Protein AF-A0A1N7R0L3-F1 (afdb_monomer_lite)

Organism: NCBI:txid373672

pLDDT: mean 94.89, std 4.23, range [69.38, 98.12]

Secondary structure (DSSP, 8-state):
--EES-TT--TT-SEEEEEESS---S-S-S-GGGTT------SSS---EEEEEESSSTTPPPEEEE-EE-TTS-EEE-

Foldseek 3Di:
DFWDADQVDCPPPFKIKGFAQADDPDFLPPDPVPVVFGQHHHPPPDTQKMWMDGPPDVPTDIDMAGWGADPVRHTDGD

Radius of gyration: 13.59 Å; chains: 1; bounding box: 34×25×32 Å

Structure (mmCIF, N/CA/C/O backbone):
data_AF-A0A1N7R0L3-F1
#
_entry.id   AF-A0A1N7R0L3-F1
#
loop_
_atom_site.group_PDB
_atom_site.id
_atom_site.type_symbol
_atom_site.label_atom_id
_atom_site.label_alt_id
_atom_site.label_comp_id
_atom_site.label_asym_id
_atom_site.label_entity_id
_atom_site.label_seq_id
_atom_site.pdbx_PDB_ins_code
_atom_site.Cartn_x
_atom_site.Cartn_y
_atom_site.Cartn_z
_atom_site.occupancy
_atom_site.B_iso_or_equiv
_atom_site.auth_seq_id
_atom_site.auth_comp_id
_atom_site.auth_asym_id
_atom_site.auth_atom_id
_atom_site.pdbx_PDB_model_num
ATOM 1 N N . MET A 1 1 ? 7.504 -13.187 4.700 1.00 69.38 1 MET A N 1
ATOM 2 C CA . MET A 1 1 ? 8.180 -12.444 3.611 1.00 69.38 1 MET A CA 1
ATOM 3 C C . MET A 1 1 ? 7.244 -11.324 3.172 1.00 69.38 1 MET A C 1
ATOM 5 O O . MET A 1 1 ? 6.119 -11.635 2.823 1.00 69.38 1 MET A O 1
ATOM 9 N N . THR A 1 2 ? 7.640 -10.051 3.267 1.00 88.69 2 THR A N 1
ATOM 10 C CA . THR A 1 2 ? 6.759 -8.897 2.958 1.00 88.69 2 THR A CA 1
ATOM 11 C C . THR A 1 2 ? 7.263 -8.037 1.799 1.00 88.69 2 THR A C 1
ATOM 13 O O . THR A 1 2 ? 6.648 -7.029 1.472 1.00 88.69 2 THR A O 1
ATOM 16 N N . LYS A 1 3 ? 8.387 -8.403 1.172 1.00 96.00 3 LYS A N 1
ATOM 17 C CA . LYS A 1 3 ? 8.993 -7.634 0.081 1.00 96.00 3 LYS A CA 1
ATOM 18 C C . LYS A 1 3 ? 9.751 -8.519 -0.906 1.00 96.00 3 LYS A C 1
ATOM 20 O O . LYS A 1 3 ? 10.286 -9.553 -0.509 1.00 96.00 3 LYS A O 1
ATOM 25 N N . ILE A 1 4 ? 9.841 -8.057 -2.151 1.00 96.38 4 ILE A N 1
ATOM 26 C CA . ILE A 1 4 ? 10.678 -8.596 -3.231 1.00 96.38 4 ILE A CA 1
ATOM 27 C C . ILE A 1 4 ? 11.389 -7.408 -3.884 1.00 96.38 4 ILE A C 1
ATOM 29 O O . ILE A 1 4 ? 10.724 -6.487 -4.354 1.00 96.38 4 ILE A O 1
ATOM 33 N N . ASN A 1 5 ? 12.728 -7.429 -3.925 1.00 96.31 5 ASN A N 1
ATOM 34 C CA . ASN A 1 5 ? 13.566 -6.295 -4.352 1.00 96.31 5 ASN A CA 1
ATOM 35 C C . ASN A 1 5 ? 13.190 -4.974 -3.636 1.00 96.31 5 ASN A C 1
ATOM 37 O O . ASN A 1 5 ? 12.466 -4.973 -2.639 1.00 96.31 5 ASN A O 1
ATOM 41 N N . ASN A 1 6 ? 13.731 -3.842 -4.093 1.00 95.19 6 ASN A N 1
ATOM 42 C CA . ASN A 1 6 ? 13.349 -2.522 -3.595 1.00 95.19 6 ASN A CA 1
ATOM 43 C C . ASN A 1 6 ? 12.526 -1.786 -4.670 1.00 95.19 6 ASN A C 1
ATOM 45 O O . ASN A 1 6 ? 13.104 -1.374 -5.673 1.00 95.19 6 ASN A O 1
ATOM 49 N N . PRO A 1 7 ? 11.207 -1.585 -4.497 1.00 95.62 7 PRO A N 1
ATOM 50 C CA . PRO A 1 7 ? 10.396 -0.884 -5.495 1.00 95.62 7 PRO A CA 1
ATOM 51 C C . PRO A 1 7 ? 10.798 0.592 -5.678 1.00 95.62 7 PRO A C 1
ATOM 53 O O . PRO A 1 7 ? 10.613 1.140 -6.762 1.00 95.62 7 PRO A O 1
ATOM 56 N N . ALA A 1 8 ? 11.413 1.232 -4.674 1.00 94.25 8 ALA A N 1
ATOM 57 C CA . ALA A 1 8 ? 11.936 2.594 -4.808 1.00 94.25 8 ALA A CA 1
ATOM 58 C C . ALA A 1 8 ? 13.226 2.653 -5.649 1.00 94.25 8 ALA A C 1
ATOM 60 O O . ALA A 1 8 ? 13.499 3.663 -6.294 1.00 94.25 8 ALA A O 1
ATOM 61 N N . ASN A 1 9 ? 14.001 1.564 -5.687 1.00 94.12 9 ASN A N 1
ATOM 62 C CA . ASN A 1 9 ? 15.221 1.457 -6.483 1.00 94.12 9 ASN A CA 1
ATOM 63 C C . ASN A 1 9 ? 15.415 0.023 -6.988 1.00 94.12 9 ASN A C 1
ATOM 65 O O . ASN A 1 9 ? 15.933 -0.840 -6.275 1.00 94.12 9 ASN A O 1
ATOM 69 N N . LEU A 1 10 ? 15.023 -0.213 -8.240 1.00 94.56 10 LEU A N 1
ATOM 70 C CA . LEU A 1 10 ? 15.065 -1.544 -8.836 1.00 94.56 10 LEU A CA 1
ATOM 71 C C . LEU A 1 10 ? 16.482 -2.043 -9.131 1.00 94.56 10 LEU A C 1
ATOM 73 O O . LEU A 1 10 ? 16.649 -3.248 -9.258 1.00 94.56 10 LEU A O 1
ATOM 77 N N . ASN A 1 11 ? 17.495 -1.173 -9.234 1.00 93.31 11 ASN A N 1
ATOM 78 C CA . ASN A 1 11 ? 18.891 -1.557 -9.488 1.00 93.31 11 ASN A CA 1
ATOM 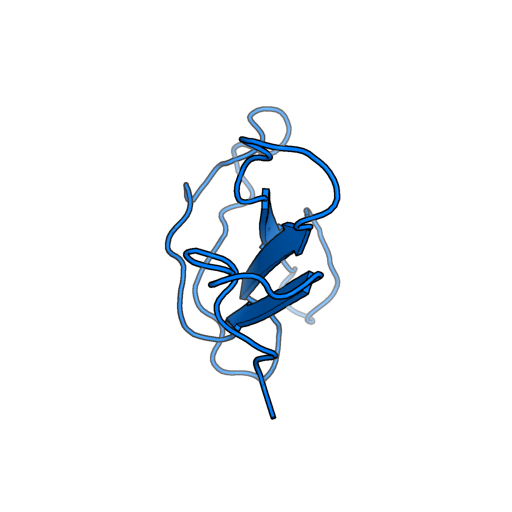79 C C . ASN A 1 11 ? 19.052 -2.628 -10.599 1.00 93.31 11 ASN A C 1
ATOM 81 O O . ASN A 1 11 ? 19.630 -3.697 -10.390 1.00 93.31 11 ASN A O 1
ATOM 85 N N . GLY A 1 12 ? 18.428 -2.386 -11.759 1.00 91.62 12 GLY A N 1
ATOM 86 C CA . GLY A 1 12 ? 18.431 -3.301 -12.910 1.00 91.62 12 GLY A CA 1
ATOM 87 C C . GLY A 1 12 ? 17.488 -4.510 -12.808 1.00 91.62 12 GLY A C 1
ATOM 88 O O . GLY A 1 12 ? 17.450 -5.332 -13.720 1.00 91.62 12 GLY A O 1
ATOM 89 N N . LYS A 1 13 ? 16.717 -4.656 -11.723 1.00 94.94 13 LYS A N 1
ATOM 90 C CA . LYS A 1 13 ? 15.690 -5.701 -11.591 1.00 94.94 13 LYS A CA 1
ATOM 91 C C . LYS A 1 13 ? 14.411 -5.319 -12.336 1.00 94.94 13 LYS A C 1
ATOM 93 O O . LYS A 1 13 ? 14.041 -4.153 -12.418 1.00 94.94 13 LYS A O 1
ATOM 98 N N . LEU A 1 14 ? 13.695 -6.332 -12.823 1.00 95.25 14 LEU A N 1
ATOM 99 C CA . LEU A 1 14 ? 12.466 -6.139 -13.596 1.00 95.25 14 LEU A CA 1
ATOM 100 C C . LEU A 1 14 ? 11.264 -5.719 -12.736 1.00 95.25 14 LEU A C 1
ATOM 102 O O . LEU A 1 14 ? 10.329 -5.106 -13.241 1.00 95.25 14 LEU A O 1
ATOM 106 N N . PHE A 1 15 ? 11.271 -6.054 -11.446 1.00 96.62 15 PHE A N 1
ATOM 107 C CA . PHE A 1 15 ? 10.118 -5.864 -10.572 1.00 96.62 15 PHE A CA 1
ATOM 108 C C . PHE A 1 15 ? 10.533 -5.666 -9.117 1.00 96.62 15 PHE A C 1
ATOM 110 O O . PHE A 1 15 ? 11.489 -6.291 -8.650 1.00 96.62 15 PHE A O 1
ATOM 117 N N . GLY A 1 16 ? 9.787 -4.834 -8.395 1.00 97.25 16 GLY A N 1
ATOM 118 C CA . GLY A 1 16 ? 9.899 -4.665 -6.952 1.00 97.25 16 GLY A CA 1
ATOM 119 C C . GLY A 1 16 ? 8.528 -4.500 -6.307 1.00 97.25 16 GLY A C 1
ATOM 120 O O . GLY A 1 16 ? 7.624 -3.920 -6.907 1.00 97.25 16 GLY A O 1
ATOM 121 N N . TYR A 1 17 ? 8.390 -5.001 -5.081 1.00 97.75 17 TYR A N 1
ATOM 122 C CA . TYR A 1 17 ? 7.135 -5.029 -4.335 1.00 97.75 17 TYR A CA 1
ATOM 123 C C . TYR A 1 17 ? 7.389 -4.975 -2.825 1.00 97.75 17 TYR A C 1
ATOM 125 O O . TYR A 1 17 ? 8.297 -5.649 -2.332 1.00 97.75 17 TYR A O 1
ATOM 133 N N . LYS A 1 18 ? 6.587 -4.215 -2.075 1.00 98.12 18 LYS A N 1
ATOM 134 C CA . LYS A 1 18 ? 6.608 -4.171 -0.603 1.00 98.12 18 LYS A CA 1
ATOM 135 C C . LYS A 1 18 ? 5.175 -4.093 -0.074 1.00 98.12 18 LYS A C 1
ATOM 137 O O . LYS A 1 18 ? 4.438 -3.181 -0.426 1.00 98.12 18 LYS A O 1
ATOM 142 N N . VAL A 1 19 ? 4.820 -5.017 0.813 1.00 97.94 19 VAL A N 1
ATOM 143 C CA . VAL A 1 19 ? 3.608 -4.972 1.640 1.00 97.94 19 VAL A CA 1
ATOM 144 C C . VAL A 1 19 ? 3.932 -4.267 2.950 1.00 97.94 19 VAL A C 1
ATOM 146 O O . VAL A 1 19 ? 4.919 -4.608 3.610 1.00 97.94 19 VAL A O 1
ATOM 149 N N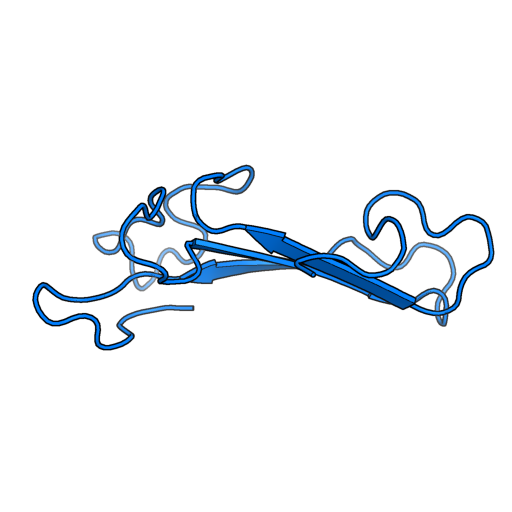 . LYS A 1 20 ? 3.084 -3.323 3.350 1.00 97.56 20 LYS A N 1
ATOM 150 C CA . LYS A 1 20 ? 3.170 -2.590 4.612 1.00 97.56 20 LYS A CA 1
ATOM 151 C C . LYS A 1 20 ? 1.909 -2.840 5.427 1.00 97.56 20 LYS A C 1
ATOM 153 O O . LYS A 1 20 ? 0.803 -2.527 4.998 1.00 97.56 20 LYS A O 1
ATOM 158 N N . TYR A 1 21 ? 2.085 -3.416 6.609 1.00 96.56 21 TYR A N 1
ATOM 159 C CA . TYR A 1 21 ? 0.992 -3.656 7.553 1.00 96.56 21 TYR A CA 1
ATOM 160 C C . TYR A 1 21 ? 0.853 -2.459 8.493 1.00 96.56 21 TYR A C 1
ATOM 162 O O . TYR A 1 21 ? -0.184 -1.814 8.534 1.00 96.56 21 TYR A O 1
ATOM 170 N N . SER A 1 22 ? 1.935 -2.093 9.177 1.00 96.56 22 SER A N 1
ATOM 171 C CA . SER A 1 22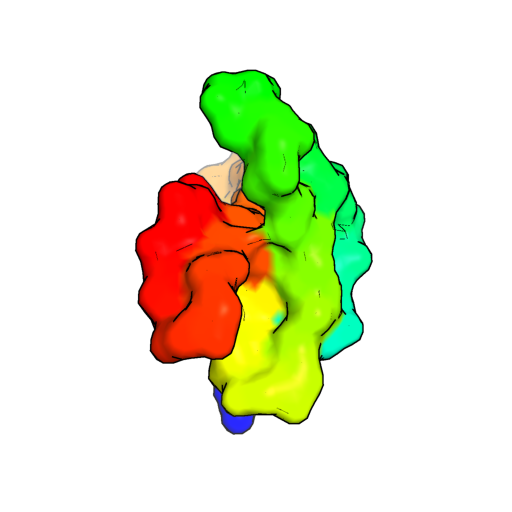 ? 1.956 -1.058 10.216 1.00 96.56 22 SER A CA 1
ATOM 172 C C . SER A 1 22 ? 2.630 0.252 9.788 1.00 96.56 22 SER A C 1
ATOM 174 O O . SER A 1 22 ? 2.929 1.085 10.638 1.00 96.56 22 SER A O 1
ATOM 176 N N . GLU A 1 23 ? 2.904 0.429 8.496 1.00 96.19 23 GLU A N 1
ATOM 177 C CA . GLU A 1 23 ? 3.550 1.620 7.933 1.00 96.19 23 GLU A CA 1
ATOM 178 C C . GLU A 1 23 ? 2.628 2.238 6.877 1.00 96.19 23 GLU A C 1
ATOM 180 O O . GLU A 1 23 ? 2.054 1.516 6.062 1.00 96.19 23 GLU A O 1
ATOM 185 N N . VAL A 1 24 ? 2.512 3.564 6.883 1.00 96.69 24 VAL A N 1
ATOM 186 C CA . VAL A 1 24 ? 1.851 4.354 5.837 1.00 96.69 24 VAL A CA 1
ATOM 187 C C . VAL A 1 24 ? 2.832 5.449 5.451 1.00 96.69 24 VAL A C 1
ATOM 189 O O . VAL A 1 24 ? 3.256 6.221 6.307 1.00 96.69 24 VAL A O 1
ATOM 192 N N . GLU A 1 25 ? 3.240 5.477 4.187 1.00 96.31 25 GLU A N 1
ATOM 193 C CA . GLU A 1 25 ? 4.149 6.505 3.665 1.00 96.31 25 GLU A CA 1
ATOM 194 C C . GLU A 1 25 ? 3.445 7.414 2.647 1.00 96.31 25 GLU A C 1
ATOM 196 O O . GLU A 1 25 ? 3.959 8.480 2.311 1.00 96.31 25 GLU A O 1
ATOM 201 N N . GLY A 1 26 ? 2.313 6.980 2.084 1.00 94.44 26 GLY A N 1
ATOM 202 C CA . GLY A 1 26 ? 1.472 7.784 1.203 1.00 94.44 26 GLY A CA 1
ATOM 203 C C . GLY A 1 26 ? 0.593 8.786 1.951 1.00 94.44 26 GLY A C 1
ATOM 204 O O . GLY A 1 26 ? 0.669 8.950 3.167 1.00 94.44 26 GLY A O 1
ATOM 205 N N . LEU A 1 27 ? -0.274 9.460 1.197 1.00 94.38 27 LEU A N 1
ATOM 206 C CA . LEU A 1 27 ? -1.305 10.328 1.763 1.00 94.38 27 LEU A CA 1
ATOM 207 C C . LEU A 1 27 ? -2.324 9.492 2.551 1.00 94.38 27 LEU A C 1
ATOM 209 O O . LEU A 1 27 ? -2.716 8.420 2.096 1.00 94.38 27 LEU A O 1
ATOM 213 N N . GLU A 1 28 ? -2.829 10.014 3.676 1.00 95.31 28 GLU A N 1
ATOM 214 C CA . GLU A 1 28 ? -3.968 9.390 4.378 1.00 95.31 28 GLU A CA 1
ATOM 215 C C . GLU A 1 28 ? -5.222 9.327 3.492 1.00 95.31 28 GLU A C 1
ATOM 217 O O . GLU A 1 28 ? -6.043 8.426 3.646 1.00 95.31 28 GLU A O 1
ATOM 222 N N . THR A 1 29 ? -5.373 10.282 2.572 1.00 94.38 29 THR A N 1
ATOM 223 C CA . THR A 1 29 ? -6.521 10.407 1.667 1.00 94.38 29 THR A CA 1
ATOM 224 C C . THR A 1 29 ? -6.020 10.507 0.222 1.00 94.38 29 THR A C 1
ATOM 226 O O . THR A 1 29 ? -5.926 11.606 -0.322 1.00 94.38 29 THR A O 1
ATOM 229 N N . PRO A 1 30 ? -5.638 9.378 -0.401 1.00 90.81 30 PRO A N 1
ATOM 230 C CA . PRO A 1 30 ? -5.121 9.367 -1.769 1.00 90.81 30 PRO A CA 1
ATOM 231 C C . PRO A 1 30 ? -6.225 9.538 -2.825 1.00 90.81 30 PRO A C 1
ATOM 233 O O . PRO A 1 30 ? -5.935 9.985 -3.931 1.00 90.81 30 PRO A O 1
ATOM 236 N N . ASN A 1 31 ? -7.480 9.210 -2.489 1.00 90.12 31 ASN A N 1
ATOM 237 C CA . ASN A 1 31 ? -8.648 9.396 -3.348 1.00 90.12 31 ASN A CA 1
ATOM 238 C C . ASN A 1 31 ? -9.661 10.337 -2.672 1.00 90.12 31 ASN A C 1
ATOM 240 O O . ASN A 1 31 ? -10.193 10.029 -1.603 1.00 90.12 31 ASN A O 1
ATOM 244 N N . THR A 1 32 ? -9.929 11.483 -3.301 1.00 92.38 32 THR A N 1
ATOM 245 C CA . THR A 1 32 ? -10.834 12.522 -2.785 1.00 92.38 32 THR A CA 1
ATOM 246 C C . THR A 1 32 ? -12.301 12.103 -2.767 1.00 92.38 32 THR A C 1
ATOM 248 O O . THR A 1 32 ? -13.049 12.596 -1.922 1.00 92.38 32 THR A O 1
ATOM 251 N N . ASP A 1 33 ? -12.699 11.152 -3.615 1.00 94.31 33 ASP A N 1
ATOM 252 C CA . ASP A 1 33 ? -14.063 10.605 -3.641 1.00 94.31 33 ASP A CA 1
ATOM 253 C C . ASP A 1 33 ? -14.386 9.838 -2.347 1.00 94.31 33 ASP A C 1
ATOM 255 O O . ASP A 1 33 ? -15.542 9.729 -1.943 1.00 94.31 33 ASP A O 1
ATOM 259 N N . PHE A 1 34 ? -13.349 9.370 -1.642 1.00 92.69 34 PHE A N 1
ATOM 260 C CA . PHE A 1 34 ? -13.433 8.664 -0.364 1.00 92.69 34 PHE A CA 1
ATOM 261 C C . PHE A 1 34 ? -12.782 9.459 0.774 1.00 92.69 34 PHE A C 1
ATOM 263 O O . PHE A 1 34 ? -12.128 8.892 1.645 1.00 92.69 34 PHE A O 1
ATOM 270 N N . SER A 1 35 ? -12.958 10.782 0.791 1.00 94.19 35 SER A N 1
ATOM 271 C CA . SER A 1 35 ? -12.287 11.687 1.742 1.00 94.19 35 SER A CA 1
ATOM 272 C C . SER A 1 35 ? -12.439 11.338 3.234 1.00 94.19 35 SER A C 1
ATOM 274 O O . SER A 1 35 ? -11.573 11.679 4.042 1.00 94.19 35 SER A O 1
ATOM 276 N N . THR A 1 36 ? -13.506 10.631 3.618 1.00 95.81 36 THR A N 1
ATOM 277 C CA . THR A 1 36 ? -13.745 10.172 4.998 1.00 95.81 36 THR A CA 1
ATOM 278 C C . THR A 1 36 ? -13.057 8.842 5.331 1.00 95.81 36 THR A C 1
ATOM 280 O O . THR A 1 36 ? -12.889 8.512 6.508 1.00 95.81 36 THR A O 1
ATOM 283 N N . LEU A 1 37 ? -12.626 8.083 4.320 1.00 96.50 37 LEU A N 1
ATOM 284 C CA . LEU A 1 37 ? -11.929 6.809 4.459 1.00 96.50 37 LEU A CA 1
ATOM 285 C C . LEU A 1 37 ? -10.419 7.049 4.429 1.00 96.50 37 LEU A C 1
ATOM 287 O O . LEU A 1 37 ? -9.811 7.240 3.380 1.00 96.50 37 LEU A O 1
ATOM 291 N N . LYS A 1 38 ? -9.810 7.028 5.615 1.00 97.19 38 LYS A N 1
ATOM 292 C CA . LYS A 1 38 ? -8.385 7.314 5.794 1.00 97.19 38 LYS A CA 1
ATOM 293 C C . LYS A 1 38 ? -7.545 6.048 5.877 1.00 97.19 38 LYS A C 1
ATOM 295 O O . LYS A 1 38 ? -7.834 5.165 6.692 1.00 97.19 38 LYS A O 1
ATOM 300 N N . VAL A 1 39 ? -6.470 6.001 5.097 1.00 97.56 39 VAL A N 1
ATOM 301 C CA . VAL A 1 39 ? -5.434 4.967 5.177 1.00 97.56 39 VAL A CA 1
ATOM 302 C C . VAL A 1 39 ? -4.702 5.116 6.508 1.00 97.56 39 VAL A C 1
ATOM 304 O O . VAL A 1 39 ? -4.240 6.200 6.854 1.00 97.56 39 VAL A O 1
ATOM 307 N N . LYS A 1 40 ? -4.627 4.032 7.284 1.00 96.88 40 LYS A N 1
ATOM 308 C CA . LYS A 1 40 ? -4.017 4.015 8.621 1.00 96.88 40 LYS A CA 1
ATOM 309 C C . LYS A 1 40 ? -3.195 2.744 8.826 1.00 96.88 40 LYS A C 1
ATOM 311 O O . LYS A 1 40 ? -3.587 1.703 8.290 1.00 96.88 40 LYS A O 1
ATOM 316 N N . PRO A 1 41 ? -2.137 2.787 9.659 1.00 97.06 41 PRO A N 1
ATOM 317 C CA . PRO A 1 41 ? -1.414 1.595 10.087 1.00 97.06 41 PRO A CA 1
ATOM 318 C C . PRO A 1 41 ? -2.342 0.503 10.633 1.00 97.06 41 PRO A C 1
ATOM 320 O O . PRO A 1 41 ? -3.333 0.785 11.313 1.00 97.06 41 PRO A O 1
ATOM 323 N N . LYS A 1 42 ? -2.001 -0.755 10.359 1.00 96.75 42 LYS A N 1
ATOM 324 C CA . LYS A 1 42 ? -2.712 -1.946 10.823 1.00 96.75 42 LYS A CA 1
ATOM 325 C C . LYS A 1 42 ? -1.778 -2.843 11.626 1.00 96.75 42 LYS A C 1
ATOM 327 O O . LYS A 1 42 ? -0.662 -3.150 11.220 1.00 96.75 42 LYS A O 1
ATOM 332 N N . TYR A 1 43 ? -2.283 -3.301 12.766 1.00 95.81 43 TYR A N 1
ATOM 333 C CA . TYR A 1 43 ? -1.560 -4.169 13.704 1.00 95.81 43 TYR A CA 1
ATOM 334 C C . TYR A 1 43 ? -2.247 -5.530 13.882 1.00 95.81 43 TYR A C 1
ATOM 336 O O . TYR A 1 43 ? -1.844 -6.330 14.717 1.00 95.81 43 TYR A O 1
ATOM 344 N N . ASN A 1 44 ? -3.288 -5.795 13.088 1.00 95.56 44 ASN A N 1
ATOM 345 C CA . ASN A 1 44 ? -4.124 -6.994 13.150 1.00 95.56 44 ASN A CA 1
ATOM 346 C C . ASN A 1 44 ? -3.919 -7.942 11.954 1.00 95.56 44 ASN A C 1
ATOM 348 O O . ASN A 1 44 ? -4.736 -8.828 11.731 1.00 95.56 44 ASN A O 1
ATOM 352 N N . GLY A 1 45 ? -2.859 -7.736 11.165 1.00 95.06 45 GLY A N 1
ATOM 353 C CA . GLY A 1 45 ? -2.561 -8.542 9.979 1.00 95.06 45 GLY A CA 1
ATOM 354 C C . GLY A 1 45 ? -3.199 -8.048 8.678 1.00 95.06 45 GLY A C 1
ATOM 355 O O . GLY A 1 45 ? -2.895 -8.603 7.629 1.00 95.06 45 GLY A O 1
ATOM 356 N N . ASN A 1 46 ? -4.008 -6.984 8.696 1.00 97.56 46 ASN A N 1
ATOM 357 C CA . ASN A 1 46 ? -4.451 -6.339 7.458 1.00 97.56 46 ASN A CA 1
ATOM 358 C C . ASN A 1 46 ? -3.332 -5.508 6.826 1.00 97.56 46 ASN A C 1
ATOM 360 O O . ASN A 1 46 ? -2.499 -4.926 7.518 1.00 97.56 46 ASN A O 1
ATOM 364 N N . ILE A 1 47 ? -3.355 -5.396 5.504 1.00 98.00 47 ILE A N 1
ATOM 365 C CA . ILE A 1 47 ? -2.400 -4.585 4.752 1.00 98.00 47 ILE A CA 1
ATOM 366 C C . ILE A 1 47 ? -2.859 -3.128 4.798 1.00 98.00 47 ILE A C 1
ATOM 368 O O . ILE A 1 47 ? -3.984 -2.842 4.396 1.00 98.00 47 ILE A O 1
ATOM 372 N N . ALA A 1 48 ? -2.007 -2.217 5.264 1.00 97.88 48 ALA A N 1
ATOM 373 C CA . ALA A 1 48 ? -2.267 -0.782 5.201 1.00 97.88 48 ALA A CA 1
ATOM 374 C C . ALA A 1 48 ? -1.895 -0.206 3.833 1.00 97.88 48 ALA A C 1
ATOM 376 O O . ALA A 1 48 ? -2.655 0.582 3.282 1.00 97.88 48 ALA A O 1
ATOM 377 N N . GLU A 1 49 ? -0.754 -0.610 3.271 1.00 97.94 49 GLU A N 1
ATOM 378 C CA . GLU A 1 49 ? -0.236 -0.042 2.027 1.00 97.94 49 GLU A CA 1
ATOM 379 C C . GLU A 1 49 ? 0.578 -1.070 1.225 1.00 97.94 49 GLU A C 1
ATOM 381 O O . GLU A 1 49 ? 1.203 -1.981 1.778 1.00 97.94 49 GLU A O 1
ATOM 386 N N . VAL A 1 50 ? 0.580 -0.924 -0.097 1.00 97.69 50 VAL A N 1
ATOM 387 C CA . VAL A 1 50 ? 1.420 -1.684 -1.023 1.00 97.69 50 VAL A CA 1
ATOM 388 C C . VAL A 1 50 ? 2.156 -0.731 -1.945 1.00 97.69 50 VAL A C 1
ATOM 390 O O . VAL A 1 50 ? 1.541 0.121 -2.581 1.00 97.69 50 VAL A O 1
ATOM 393 N N . ASP A 1 51 ? 3.456 -0.970 -2.083 1.00 97.88 51 ASP A N 1
ATOM 394 C CA . ASP A 1 51 ? 4.310 -0.328 -3.072 1.00 97.88 51 ASP A CA 1
ATOM 395 C C . ASP A 1 51 ? 4.713 -1.327 -4.150 1.00 97.88 51 ASP A C 1
ATOM 397 O O . ASP A 1 51 ? 5.162 -2.433 -3.833 1.00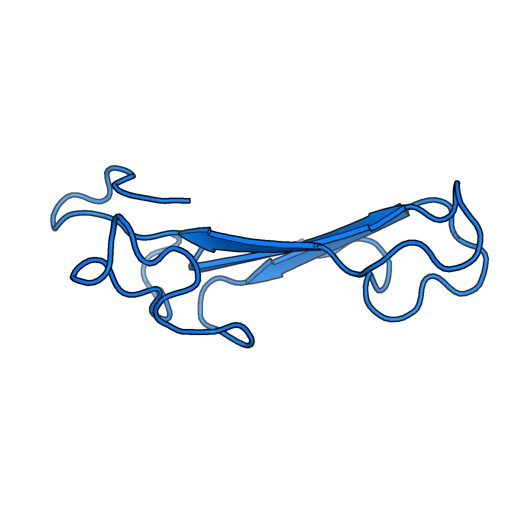 97.88 51 ASP A O 1
ATOM 401 N N . TRP A 1 52 ? 4.642 -0.924 -5.418 1.00 97.31 52 TRP A N 1
ATOM 402 C CA . TRP A 1 52 ? 5.202 -1.710 -6.513 1.00 97.31 52 TRP A CA 1
ATOM 403 C C . TRP A 1 52 ? 5.725 -0.860 -7.666 1.00 97.31 52 TRP A C 1
ATOM 405 O O . TRP A 1 52 ? 5.294 0.270 -7.896 1.00 97.31 52 TRP A O 1
ATOM 415 N N . ARG A 1 53 ? 6.689 -1.421 -8.398 1.00 97.00 53 ARG A N 1
ATOM 416 C CA . ARG A 1 53 ? 7.289 -0.791 -9.577 1.00 97.00 53 ARG A CA 1
ATOM 417 C C . ARG A 1 53 ? 7.809 -1.843 -10.546 1.00 97.00 53 ARG A C 1
ATOM 419 O O . ARG A 1 53 ? 8.315 -2.884 -10.119 1.00 97.00 53 ARG A O 1
ATOM 426 N N . THR A 1 54 ? 7.732 -1.542 -11.837 1.00 96.44 54 THR A N 1
ATOM 427 C CA . THR A 1 54 ? 8.327 -2.347 -12.907 1.00 96.44 54 THR A CA 1
ATOM 428 C C . THR A 1 54 ? 9.518 -1.632 -13.533 1.00 96.44 54 THR A C 1
ATOM 430 O O . THR A 1 54 ? 9.539 -0.413 -13.654 1.00 96.44 54 THR A O 1
ATOM 433 N N . GLY A 1 55 ? 10.526 -2.403 -13.931 1.00 94.44 55 GLY A N 1
ATOM 434 C CA . GLY A 1 55 ? 11.704 -1.932 -14.662 1.00 94.44 55 GLY A CA 1
ATOM 435 C C . GLY A 1 55 ? 11.545 -2.039 -16.179 1.00 94.44 55 GLY A C 1
ATOM 436 O O . GLY A 1 55 ? 12.531 -1.938 -16.898 1.00 94.44 55 GLY A O 1
ATOM 437 N N . THR A 1 56 ? 10.329 -2.292 -16.670 1.00 92.38 56 THR A N 1
ATOM 438 C CA . THR A 1 56 ? 10.010 -2.462 -18.099 1.00 92.38 56 THR A CA 1
ATOM 439 C C . THR A 1 56 ? 10.013 -1.147 -18.871 1.00 92.38 56 THR A C 1
ATOM 441 O O . THR A 1 56 ? 10.119 -1.156 -20.094 1.00 92.38 56 THR A O 1
ATOM 444 N N . THR A 1 57 ? 9.883 -0.019 -18.173 1.00 88.94 57 THR A N 1
ATOM 445 C CA . THR A 1 57 ? 9.828 1.315 -18.768 1.00 88.94 57 THR A CA 1
ATOM 446 C C . THR A 1 57 ? 10.816 2.226 -18.052 1.00 88.94 57 THR A C 1
ATOM 448 O O . THR A 1 57 ? 10.784 2.368 -16.828 1.00 88.94 57 THR A O 1
ATOM 451 N N . THR A 1 58 ? 11.711 2.852 -18.813 1.00 83.12 58 THR A N 1
ATOM 45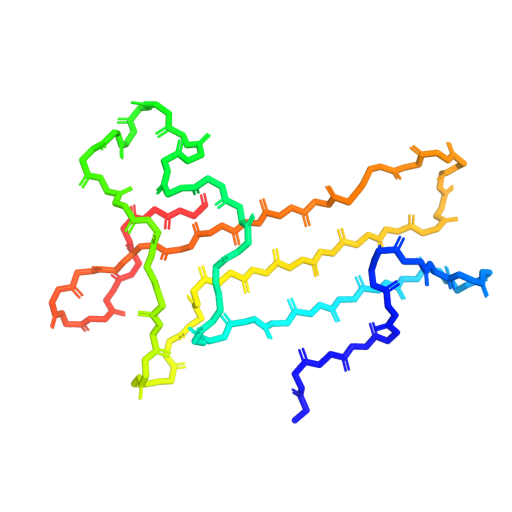2 C CA . THR A 1 58 ? 12.658 3.832 -18.276 1.00 83.12 58 THR A CA 1
ATOM 453 C C . THR A 1 58 ? 11.894 4.992 -17.649 1.00 83.12 58 THR A C 1
ATOM 455 O O . THR A 1 58 ? 11.066 5.617 -18.304 1.00 83.12 58 THR A O 1
ATOM 458 N N . GLY A 1 59 ? 12.170 5.277 -16.376 1.00 81.75 59 GLY A N 1
ATOM 459 C CA . GLY A 1 59 ? 11.490 6.349 -15.648 1.00 81.75 59 GLY A CA 1
ATOM 460 C C . GLY A 1 59 ? 10.087 5.997 -15.141 1.00 81.75 59 GLY A C 1
ATOM 461 O O . GLY A 1 59 ? 9.384 6.901 -14.710 1.00 81.75 59 GLY A O 1
ATOM 462 N N . ASP A 1 60 ? 9.682 4.717 -15.147 1.00 88.81 60 ASP A N 1
ATOM 463 C CA . ASP A 1 60 ? 8.402 4.284 -14.558 1.00 88.81 60 ASP A CA 1
ATOM 464 C C . ASP A 1 60 ? 8.266 4.773 -13.109 1.00 88.81 60 ASP A C 1
ATOM 466 O O . ASP A 1 60 ? 9.251 4.769 -12.373 1.00 88.81 60 ASP A O 1
ATOM 470 N N . ASN A 1 61 ? 7.076 5.164 -12.668 1.00 92.69 61 ASN A N 1
ATOM 471 C CA . ASN A 1 61 ? 6.885 5.697 -11.318 1.00 92.69 61 ASN A CA 1
ATOM 472 C C . ASN A 1 61 ? 6.681 4.583 -10.283 1.00 92.69 61 ASN A C 1
ATOM 474 O O . ASN A 1 61 ? 6.164 3.508 -10.586 1.00 92.69 61 ASN A O 1
ATOM 478 N N . LEU A 1 62 ? 7.064 4.859 -9.032 1.00 95.94 62 LEU A N 1
ATOM 479 C CA . LEU A 1 62 ? 6.638 4.043 -7.897 1.00 95.94 62 LEU A CA 1
ATOM 480 C C . LEU A 1 62 ? 5.120 4.175 -7.748 1.00 95.94 62 LEU A C 1
ATOM 482 O O . LEU A 1 62 ? 4.608 5.288 -7.632 1.00 95.94 62 LEU A O 1
ATOM 486 N N . ARG A 1 63 ? 4.411 3.049 -7.728 1.00 96.31 63 ARG A N 1
ATOM 487 C CA . ARG A 1 63 ? 2.969 3.016 -7.484 1.00 96.31 63 ARG A CA 1
ATOM 488 C C . ARG A 1 63 ? 2.719 2.607 -6.041 1.00 96.31 63 ARG A C 1
ATOM 490 O O . ARG A 1 63 ? 3.352 1.670 -5.554 1.00 96.31 63 ARG A O 1
ATOM 497 N N . ARG A 1 64 ? 1.794 3.309 -5.391 1.00 97.44 64 ARG A N 1
ATOM 498 C CA . ARG A 1 64 ? 1.456 3.157 -3.977 1.00 97.44 64 ARG A CA 1
ATOM 499 C C . ARG A 1 64 ? -0.055 3.113 -3.814 1.00 97.44 64 ARG A C 1
ATOM 501 O O . ARG A 1 64 ? -0.735 4.024 -4.274 1.00 97.44 64 ARG A O 1
ATOM 508 N N . TYR A 1 65 ? -0.546 2.075 -3.152 1.00 96.75 65 TYR A N 1
ATOM 509 C CA . TYR A 1 65 ? -1.970 1.849 -2.901 1.00 96.75 65 TYR A CA 1
ATOM 510 C C . TYR A 1 65 ? -2.185 1.677 -1.409 1.00 96.75 65 TYR A C 1
ATOM 512 O O . TYR A 1 65 ? -1.480 0.885 -0.783 1.00 96.75 65 TYR A O 1
ATOM 520 N N . GLY A 1 66 ? -3.128 2.426 -0.846 1.00 97.50 66 GLY A N 1
ATOM 521 C CA . GLY A 1 66 ? -3.454 2.399 0.574 1.00 97.50 66 GLY A CA 1
ATOM 522 C C . GLY A 1 66 ? -4.864 1.870 0.787 1.00 97.50 66 GLY A C 1
ATOM 523 O O . GLY A 1 66 ? -5.774 2.256 0.065 1.00 97.50 66 GLY A O 1
ATOM 524 N N . TYR A 1 67 ? -5.048 1.015 1.789 1.00 97.50 67 TYR A N 1
ATOM 525 C CA . TYR A 1 67 ? -6.294 0.282 1.990 1.00 97.50 67 TYR A CA 1
ATOM 526 C C . TYR A 1 67 ? -6.994 0.691 3.284 1.00 97.50 67 TYR A C 1
ATOM 528 O O . TYR A 1 67 ? -6.386 0.795 4.356 1.00 97.50 67 TYR A O 1
ATOM 536 N N . VAL A 1 68 ? -8.309 0.867 3.197 1.00 98.06 68 VAL A N 1
ATOM 537 C CA . VAL A 1 68 ? -9.179 1.189 4.333 1.00 98.06 68 VAL A CA 1
ATOM 538 C C . VAL A 1 68 ? -10.173 0.060 4.533 1.00 98.06 68 VAL A C 1
ATOM 540 O O . VAL A 1 68 ? -10.677 -0.510 3.572 1.00 98.06 68 VAL A O 1
ATOM 543 N N . TYR A 1 69 ? -10.463 -0.255 5.792 1.00 97.56 69 TYR A N 1
ATOM 544 C CA . TYR A 1 69 ? -11.333 -1.362 6.171 1.00 97.56 69 TYR A CA 1
ATOM 545 C C . TYR A 1 69 ? -12.376 -0.889 7.172 1.00 97.56 69 TYR A C 1
ATOM 547 O O . TYR A 1 69 ? -12.118 0.050 7.932 1.00 97.56 69 TYR A O 1
ATOM 555 N N . ASP A 1 70 ? -13.510 -1.575 7.205 1.00 96.50 70 ASP A N 1
ATOM 556 C CA . ASP A 1 70 ? -14.508 -1.398 8.253 1.00 96.50 70 ASP A CA 1
ATOM 557 C C . ASP A 1 70 ? -14.098 -2.072 9.580 1.00 96.50 70 ASP A C 1
ATOM 559 O O . ASP A 1 70 ? -13.024 -2.668 9.708 1.00 96.50 70 ASP 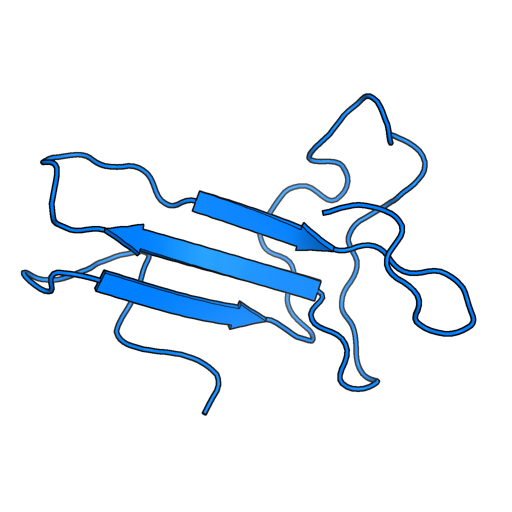A O 1
ATOM 563 N N . GLY A 1 71 ? -14.971 -1.975 10.590 1.00 96.12 71 GLY A N 1
ATOM 564 C CA . GLY A 1 71 ? -14.731 -2.522 11.930 1.00 96.12 71 GLY A CA 1
ATOM 565 C C . GLY A 1 71 ? -14.643 -4.052 12.010 1.00 96.12 71 GLY A C 1
ATOM 566 O O . GLY A 1 71 ? -14.238 -4.569 13.046 1.00 96.12 71 GLY A O 1
ATOM 567 N N . VAL A 1 72 ? -14.986 -4.773 10.938 1.00 97.00 72 VAL A N 1
ATOM 568 C CA . VAL A 1 72 ? -14.906 -6.241 10.853 1.00 97.00 72 VAL A CA 1
ATOM 569 C C . VAL A 1 72 ? -13.931 -6.707 9.763 1.00 97.00 72 VAL A C 1
ATOM 571 O O . VAL A 1 72 ? -13.985 -7.856 9.333 1.00 97.00 72 VAL A O 1
ATOM 574 N N . ASN A 1 73 ? -12.990 -5.843 9.361 1.00 97.00 73 ASN A N 1
ATOM 575 C CA . ASN A 1 73 ? -11.887 -6.129 8.433 1.00 97.00 73 ASN A CA 1
ATOM 576 C C . ASN A 1 73 ? -12.283 -6.373 6.967 1.00 97.00 73 ASN A C 1
ATOM 578 O O . ASN A 1 73 ? -11.527 -7.006 6.231 1.00 97.00 73 ASN A O 1
ATOM 582 N N . ARG A 1 74 ? -13.414 -5.835 6.500 1.00 97.50 74 ARG A N 1
ATOM 583 C CA . ARG A 1 74 ? -13.767 -5.838 5.068 1.00 97.50 74 ARG A CA 1
ATOM 584 C C . ARG A 1 74 ? -13.225 -4.587 4.385 1.00 97.50 74 ARG A C 1
ATOM 586 O O . ARG A 1 74 ? -13.261 -3.509 4.974 1.00 97.50 74 ARG A O 1
ATOM 593 N N . LEU A 1 75 ? -12.729 -4.729 3.156 1.00 97.12 75 LEU A N 1
ATOM 594 C CA . LEU A 1 75 ? -12.181 -3.622 2.366 1.00 97.12 75 LEU A CA 1
ATOM 595 C C . LEU A 1 75 ? -13.277 -2.601 2.015 1.00 97.12 75 LEU A C 1
ATOM 597 O O . LEU A 1 75 ? -14.342 -2.982 1.537 1.00 97.12 75 LEU A O 1
ATOM 601 N N . LEU A 1 76 ? -12.993 -1.316 2.229 1.00 96.31 76 LEU A N 1
ATOM 602 C CA . LEU A 1 76 ? -13.865 -0.188 1.881 1.00 96.31 76 LEU A CA 1
ATOM 603 C C . LEU A 1 76 ? -13.299 0.671 0.742 1.00 96.31 76 LEU A C 1
ATOM 605 O O . LEU A 1 76 ? -14.066 1.150 -0.085 1.00 96.31 76 LEU A O 1
ATOM 609 N N . ALA A 1 77 ? -11.977 0.876 0.708 1.00 95.31 77 ALA A N 1
ATOM 610 C CA . ALA A 1 77 ? -11.277 1.656 -0.318 1.00 95.31 77 ALA A CA 1
ATOM 611 C C . ALA A 1 77 ? -9.843 1.132 -0.516 1.00 95.31 77 ALA A C 1
ATOM 613 O O . ALA A 1 77 ? -9.266 0.598 0.437 1.00 95.31 77 ALA A O 1
ATOM 614 N N . GLY A 1 78 ? -9.289 1.290 -1.726 1.00 91.00 78 GLY A N 1
ATOM 615 C CA . GLY A 1 78 ? -7.962 0.813 -2.145 1.00 91.00 78 GLY A CA 1
ATOM 616 C C . GLY A 1 78 ? -7.472 1.466 -3.432 1.00 91.00 78 GLY A C 1
ATOM 617 O O . GLY A 1 78 ? -8.344 1.870 -4.234 1.00 91.00 78 GLY A O 1
#

Sequence (78 aa):
MTKINNPANLNGKLFGYKVKYSEVEGLETPNTDFSTLKVKPKYNGNIAEVDWRTGTTTGDNLRRYGYVYDGVNRLLAG